Protein AF-A0A7T0WCU2-F1 (afdb_monomer_lite)

Radius of gyration: 12.0 Å; chains: 1; bounding box: 27×26×30 Å

Structure (mmCIF, N/CA/C/O backbone):
data_AF-A0A7T0WCU2-F1
#
_entry.id   AF-A0A7T0WCU2-F1
#
loop_
_atom_site.group_PDB
_atom_site.id
_atom_site.type_symbol
_atom_site.label_atom_id
_atom_site.label_alt_id
_atom_site.label_comp_id
_atom_site.label_asym_id
_atom_site.label_entity_id
_atom_site.label_seq_id
_atom_site.pdbx_PDB_ins_code
_atom_site.Cartn_x
_atom_site.Cartn_y
_atom_site.Cartn_z
_atom_site.occupancy
_atom_site.B_iso_or_equiv
_atom_site.auth_seq_id
_atom_site.auth_comp_id
_atom_site.auth_asym_id
_atom_site.auth_atom_id
_atom_site.pdbx_PDB_model_num
ATOM 1 N N . MET A 1 1 ? -6.820 6.114 14.613 1.00 70.50 1 MET A N 1
ATOM 2 C CA . MET A 1 1 ? -5.823 5.176 14.020 1.00 70.50 1 MET A CA 1
ATOM 3 C C . MET A 1 1 ? -6.440 4.539 12.790 1.00 70.50 1 MET A C 1
ATOM 5 O O . MET A 1 1 ? -7.502 3.944 12.940 1.00 70.50 1 MET A O 1
ATOM 9 N N . ALA A 1 2 ? -5.794 4.614 11.621 1.00 83.69 2 ALA A N 1
ATOM 10 C CA . ALA A 1 2 ? -6.262 3.914 10.424 1.00 83.69 2 ALA A CA 1
ATOM 11 C C . ALA A 1 2 ? -6.316 2.392 10.671 1.00 83.69 2 ALA A C 1
ATOM 13 O O . ALA A 1 2 ? -5.367 1.810 11.206 1.00 83.69 2 ALA A O 1
ATOM 14 N N . THR A 1 3 ? -7.425 1.741 10.311 1.00 92.69 3 THR A N 1
ATOM 15 C CA . THR A 1 3 ? -7.643 0.309 10.569 1.00 92.69 3 THR A CA 1
ATOM 16 C C . THR A 1 3 ? -7.764 -0.482 9.282 1.00 92.69 3 THR A C 1
ATOM 18 O O . THR A 1 3 ? -8.511 -0.104 8.396 1.00 92.69 3 THR A O 1
ATOM 21 N N . CYS A 1 4 ? -7.074 -1.617 9.218 1.00 93.50 4 CYS A N 1
ATOM 22 C CA . CYS A 1 4 ? -7.144 -2.568 8.121 1.00 93.50 4 CYS A CA 1
ATOM 23 C C . CYS A 1 4 ? -8.585 -3.001 7.836 1.00 93.50 4 CYS A C 1
ATOM 25 O O . CYS A 1 4 ? -9.246 -3.523 8.740 1.00 93.50 4 CYS A O 1
ATOM 27 N N . GLU A 1 5 ? -8.987 -2.901 6.570 1.00 89.44 5 GLU A N 1
ATOM 28 C CA . GLU A 1 5 ? -10.320 -3.282 6.085 1.00 89.44 5 GLU A CA 1
ATOM 29 C C . GLU A 1 5 ? -10.696 -4.741 6.429 1.00 89.44 5 GLU A C 1
ATOM 31 O O . GLU A 1 5 ? -11.830 -5.025 6.815 1.00 89.44 5 GLU A O 1
ATOM 36 N N . ASP A 1 6 ? -9.741 -5.678 6.378 1.00 91.69 6 ASP A N 1
ATOM 37 C CA . ASP A 1 6 ? -10.016 -7.109 6.580 1.00 91.69 6 ASP A CA 1
ATOM 38 C C . ASP A 1 6 ? -10.091 -7.549 8.050 1.00 91.69 6 ASP A C 1
ATOM 40 O O . ASP A 1 6 ? -10.839 -8.462 8.410 1.00 91.69 6 ASP A O 1
ATOM 44 N N . CYS A 1 7 ? -9.276 -6.953 8.926 1.00 93.56 7 CYS A N 1
ATOM 45 C CA . CYS A 1 7 ? -9.064 -7.488 10.277 1.00 93.56 7 CYS A CA 1
ATOM 46 C C . CYS A 1 7 ? -9.145 -6.467 11.407 1.00 93.56 7 CYS A C 1
ATOM 48 O O . CYS A 1 7 ? -8.977 -6.850 12.568 1.00 93.56 7 CYS A O 1
ATOM 50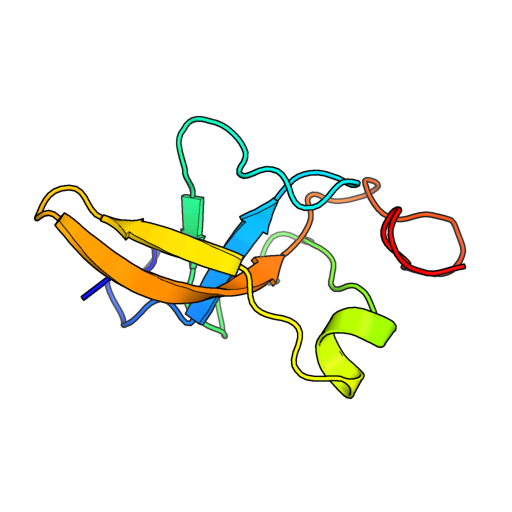 N N . ASN A 1 8 ? -9.421 -5.197 11.096 1.00 91.75 8 ASN A N 1
ATOM 51 C CA . ASN A 1 8 ? -9.537 -4.095 12.054 1.00 91.75 8 ASN A CA 1
ATOM 52 C C . ASN A 1 8 ? -8.286 -3.881 12.936 1.00 91.75 8 ASN A C 1
ATOM 54 O O . ASN A 1 8 ? -8.369 -3.285 14.010 1.00 91.75 8 ASN A O 1
ATOM 58 N N . ARG A 1 9 ? -7.119 -4.392 12.521 1.00 93.69 9 ARG A N 1
ATOM 59 C CA . ARG A 1 9 ? -5.820 -4.067 13.140 1.00 93.69 9 ARG A CA 1
ATOM 60 C C . ARG A 1 9 ? -5.293 -2.751 12.581 1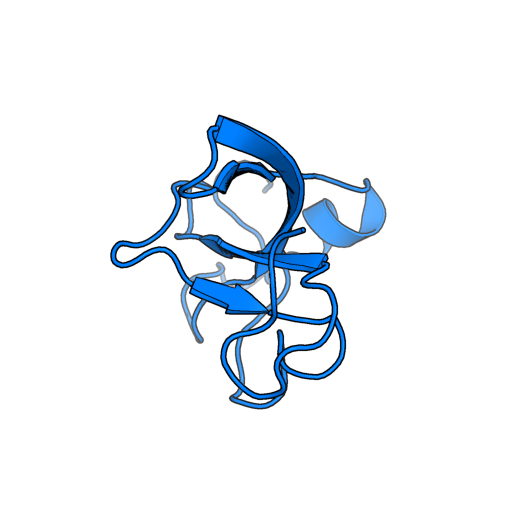.00 93.69 9 ARG A C 1
ATOM 62 O O . ARG A 1 9 ? -5.798 -2.278 11.573 1.00 93.69 9 ARG A O 1
ATOM 69 N N . GLU A 1 10 ? -4.262 -2.196 13.207 1.00 93.94 10 GLU A N 1
ATOM 70 C CA . GLU A 1 10 ? -3.564 -1.012 12.697 1.00 93.94 10 GLU A CA 1
ATOM 71 C C . GLU A 1 10 ? -3.155 -1.209 11.227 1.00 93.94 10 GLU A C 1
ATOM 73 O O . GLU A 1 10 ? -2.523 -2.213 10.871 1.00 93.94 10 GLU A O 1
ATOM 78 N N . ALA A 1 11 ? -3.584 -0.280 10.374 1.00 95.06 11 ALA A N 1
ATOM 79 C CA . ALA A 1 11 ? -3.184 -0.241 8.981 1.00 95.06 11 ALA A CA 1
ATOM 80 C C . ALA A 1 11 ? -1.780 0.350 8.868 1.00 95.06 11 ALA A C 1
ATOM 82 O O . ALA A 1 11 ? -1.438 1.325 9.531 1.00 95.06 11 ALA A O 1
ATOM 83 N N . 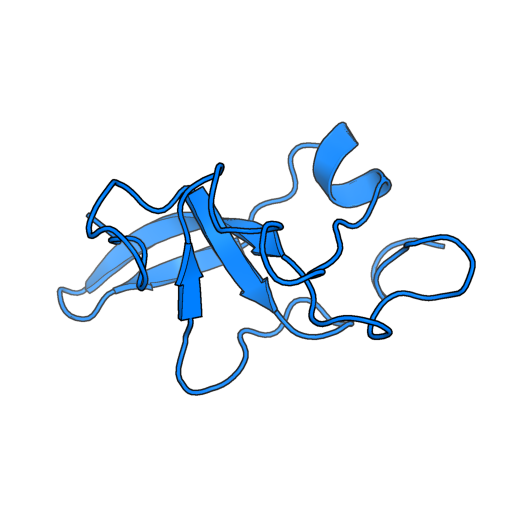THR A 1 12 ? -0.976 -0.250 8.002 1.00 95.06 12 THR A N 1
ATOM 84 C CA . THR A 1 12 ? 0.377 0.214 7.681 1.00 95.06 12 THR A CA 1
ATOM 85 C C . THR A 1 12 ? 0.555 0.465 6.189 1.00 95.06 12 THR A C 1
ATOM 87 O O . THR A 1 12 ? 1.582 1.003 5.789 1.00 95.06 12 THR A O 1
ATOM 90 N N . HIS A 1 13 ? -0.430 0.078 5.371 1.00 95.31 13 HIS A N 1
ATOM 91 C CA . HIS A 1 13 ? -0.415 0.207 3.922 1.00 95.31 13 HIS A CA 1
ATOM 92 C C . HIS A 1 13 ? -1.702 0.849 3.405 1.00 95.31 13 HIS A C 1
ATOM 94 O O . HIS A 1 13 ? -2.758 0.701 4.020 1.00 95.31 13 HIS A O 1
ATOM 100 N N . ILE A 1 14 ? -1.621 1.502 2.251 1.00 95.62 14 ILE A N 1
ATOM 101 C CA . ILE A 1 14 ? -2.753 2.101 1.538 1.00 95.62 14 ILE A CA 1
ATOM 102 C C . ILE A 1 14 ? -2.714 1.730 0.058 1.00 95.62 14 ILE A C 1
ATOM 104 O O . ILE A 1 14 ? -1.645 1.706 -0.556 1.00 95.62 14 ILE A O 1
ATOM 108 N N . LEU A 1 15 ? -3.878 1.412 -0.509 1.00 95.44 15 LEU A N 1
ATOM 109 C CA . LEU A 1 15 ? -4.014 1.107 -1.927 1.00 95.44 15 LEU A CA 1
ATOM 110 C C . LEU A 1 15 ? -3.878 2.382 -2.760 1.00 95.44 15 LEU A C 1
ATOM 112 O O . LEU A 1 15 ? -4.681 3.313 -2.659 1.00 95.44 15 LEU A O 1
ATOM 116 N N . VAL A 1 16 ? -2.879 2.382 -3.633 1.00 95.38 16 VAL A N 1
ATOM 117 C CA . VAL A 1 16 ? -2.618 3.468 -4.573 1.00 95.38 16 VAL A CA 1
ATOM 118 C C . VAL A 1 16 ? -2.597 2.956 -6.004 1.00 95.38 16 VAL A C 1
ATOM 120 O O . VAL A 1 16 ? -2.428 1.76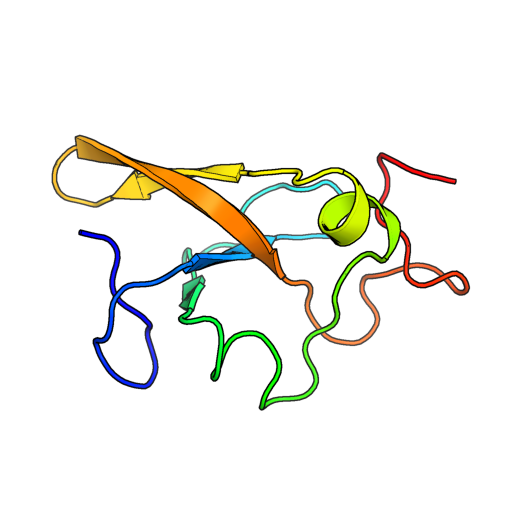5 -6.267 1.00 95.38 16 VAL A O 1
ATOM 123 N N . ASN A 1 17 ? -2.783 3.870 -6.949 1.00 94.25 17 ASN A N 1
ATOM 124 C CA . ASN A 1 17 ? -2.563 3.590 -8.357 1.00 94.25 17 ASN A CA 1
ATOM 125 C C . ASN A 1 17 ? -1.059 3.647 -8.702 1.00 94.25 17 ASN A C 1
ATOM 127 O O . ASN A 1 17 ? -0.202 3.949 -7.871 1.00 94.25 17 ASN A O 1
ATOM 131 N N . TYR A 1 18 ? -0.740 3.403 -9.974 1.00 92.69 18 TYR A N 1
ATOM 132 C CA . TYR A 1 18 ? 0.627 3.462 -10.502 1.00 92.69 18 TYR A CA 1
ATOM 133 C C . TYR A 1 18 ? 1.371 4.787 -10.222 1.00 92.69 18 TYR A C 1
ATOM 135 O O . TYR 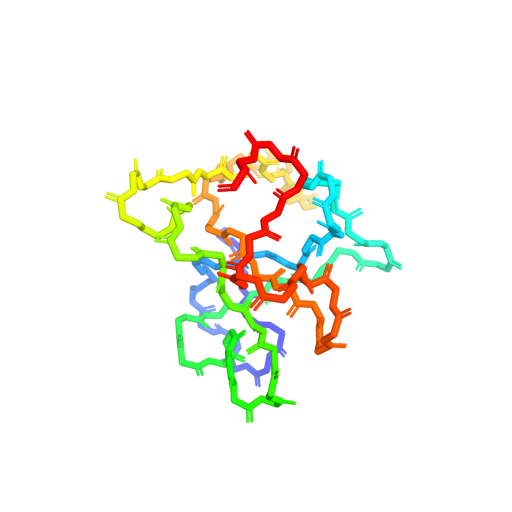A 1 18 ? 2.597 4.775 -10.135 1.00 92.69 18 TYR A O 1
ATOM 143 N N . ASN A 1 19 ? 0.646 5.897 -10.040 1.00 93.06 19 ASN A N 1
ATOM 144 C CA . ASN A 1 19 ? 1.186 7.233 -9.779 1.00 93.06 19 ASN A CA 1
ATOM 145 C C . ASN A 1 19 ? 1.146 7.653 -8.300 1.00 93.06 19 ASN A C 1
ATOM 147 O O . ASN A 1 19 ? 1.236 8.844 -8.016 1.00 93.06 19 ASN A O 1
ATOM 151 N N . HIS A 1 20 ? 0.974 6.710 -7.370 1.00 91.81 20 HIS A N 1
ATOM 152 C CA . HIS A 1 20 ? 0.817 6.984 -5.936 1.00 91.81 20 HIS A CA 1
ATOM 153 C C . HIS A 1 20 ? -0.445 7.774 -5.546 1.00 91.81 20 HIS A C 1
ATOM 155 O O . HIS A 1 20 ? -0.564 8.177 -4.390 1.00 91.81 20 HIS A O 1
ATOM 161 N N . ASP A 1 21 ? -1.417 7.963 -6.446 1.00 92.62 21 ASP A N 1
ATOM 162 C CA . ASP A 1 21 ? -2.703 8.531 -6.034 1.00 92.62 21 ASP A CA 1
ATOM 163 C C . ASP A 1 21 ? -3.509 7.468 -5.281 1.00 92.62 21 ASP A C 1
ATOM 165 O O . ASP A 1 21 ? -3.605 6.320 -5.735 1.00 92.62 21 ASP A O 1
ATOM 169 N N . THR A 1 22 ? -4.142 7.852 -4.172 1.00 91.62 22 THR A N 1
ATOM 170 C CA . THR A 1 22 ? -5.066 6.971 -3.454 1.00 91.62 22 THR A CA 1
ATOM 171 C C . THR A 1 22 ? -6.240 6.587 -4.358 1.00 91.62 22 THR A C 1
ATOM 173 O O . THR A 1 22 ? -6.821 7.411 -5.074 1.00 91.62 22 THR A O 1
ATOM 176 N N . VAL A 1 23 ? -6.569 5.295 -4.386 1.00 88.94 23 VAL A N 1
ATOM 177 C CA . VAL A 1 23 ? -7.726 4.791 -5.141 1.00 88.94 23 VAL A CA 1
ATOM 178 C C . VAL A 1 23 ? -8.987 5.063 -4.321 1.00 88.94 23 VAL A C 1
ATOM 180 O O . VAL A 1 23 ? -8.941 4.946 -3.107 1.00 88.94 23 VAL A O 1
ATOM 183 N N . GLN A 1 24 ? -10.098 5.454 -4.962 1.00 87.62 24 GLN A N 1
ATOM 184 C CA . GLN A 1 24 ? -11.383 5.647 -4.275 1.00 87.62 24 GLN A CA 1
ATOM 185 C C . GLN A 1 24 ? -12.334 4.449 -4.479 1.00 87.62 24 GLN A C 1
ATOM 187 O O . GLN A 1 24 ? -12.514 4.029 -5.629 1.00 87.62 24 GLN A O 1
ATOM 192 N N . PRO A 1 25 ? -13.032 3.968 -3.425 1.00 87.06 25 PRO A N 1
ATOM 193 C CA . PRO A 1 25 ? -12.896 4.391 -2.022 1.00 87.06 25 PRO A CA 1
ATOM 194 C C . PRO A 1 25 ? -11.491 4.099 -1.480 1.00 87.06 25 PRO A C 1
ATOM 196 O O . PRO A 1 25 ? -10.839 3.199 -1.988 1.00 87.06 25 PRO A O 1
ATOM 199 N N . GLU A 1 26 ? -11.023 4.894 -0.516 1.00 89.56 26 GLU A N 1
ATOM 200 C CA . GLU A 1 26 ? -9.685 4.724 0.063 1.00 89.56 26 GLU A CA 1
ATOM 201 C C . GLU A 1 26 ? -9.627 3.415 0.847 1.00 89.56 26 GLU A C 1
ATOM 203 O O . GLU A 1 26 ? -10.445 3.182 1.735 1.00 89.56 26 GLU A O 1
ATOM 208 N N . GLU A 1 27 ? -8.672 2.553 0.503 1.00 93.56 27 GLU A N 1
ATOM 209 C CA . GLU A 1 27 ? -8.544 1.226 1.103 1.00 93.56 27 GLU A CA 1
ATOM 210 C C . GLU A 1 27 ? -7.201 1.108 1.827 1.00 93.56 27 GLU A C 1
ATOM 212 O O . GLU A 1 27 ? -6.132 1.209 1.215 1.00 93.56 27 GLU A O 1
ATOM 217 N N . VAL A 1 28 ? -7.252 0.868 3.138 1.00 95.31 28 VAL A N 1
ATOM 218 C CA . VAL A 1 28 ? -6.073 0.754 4.004 1.00 95.31 28 VAL A CA 1
ATOM 219 C C . VAL A 1 28 ? -5.975 -0.636 4.629 1.00 95.31 28 VAL A C 1
ATOM 221 O O . VAL A 1 28 ? -6.966 -1.285 4.960 1.00 95.31 28 VAL A O 1
ATOM 224 N N . TYR A 1 29 ? -4.751 -1.127 4.801 1.00 95.44 29 TYR A N 1
ATOM 225 C CA . TYR A 1 29 ? -4.481 -2.523 5.133 1.00 95.44 29 TYR A CA 1
ATOM 226 C C . TYR A 1 29 ? -3.331 -2.664 6.125 1.00 95.44 29 TYR A C 1
ATOM 228 O O . TYR A 1 29 ? -2.397 -1.865 6.146 1.00 95.44 29 TYR A O 1
ATOM 236 N N . CYS A 1 30 ? -3.369 -3.704 6.959 1.00 95.25 30 CYS A N 1
ATOM 237 C CA . CYS A 1 30 ? -2.214 -4.075 7.773 1.00 95.25 30 CYS A CA 1
ATOM 238 C C . CYS A 1 30 ? -1.169 -4.791 6.908 1.00 95.25 30 CYS A C 1
ATOM 240 O O . CYS A 1 30 ? -1.486 -5.309 5.838 1.00 95.25 30 CYS A O 1
ATOM 242 N N . ALA A 1 31 ? 0.065 -4.889 7.403 1.00 93.38 31 ALA A N 1
ATOM 243 C CA . ALA A 1 31 ? 1.168 -5.537 6.687 1.00 93.38 31 ALA A CA 1
ATOM 244 C C . ALA A 1 31 ? 0.884 -6.990 6.254 1.00 93.38 31 ALA A C 1
ATOM 246 O O . ALA A 1 31 ? 1.461 -7.452 5.277 1.00 93.38 31 ALA A O 1
ATOM 247 N N . GLU A 1 32 ? 0.011 -7.708 6.968 1.00 93.31 32 GLU A N 1
ATOM 248 C CA . GLU A 1 32 ? -0.373 -9.078 6.603 1.00 93.31 32 GLU A CA 1
ATOM 249 C C . GLU A 1 32 ? -1.344 -9.107 5.414 1.00 93.31 32 GLU A C 1
ATOM 251 O O . GLU A 1 32 ? -1.134 -9.879 4.485 1.00 93.31 32 GLU A O 1
ATOM 256 N N . HIS A 1 33 ? -2.380 -8.260 5.412 1.00 94.88 33 HIS A N 1
ATOM 257 C CA . HIS A 1 33 ? -3.408 -8.277 4.362 1.00 94.88 33 HIS A CA 1
ATOM 258 C C . HIS A 1 33 ? -3.057 -7.423 3.147 1.00 94.88 33 HIS A C 1
ATOM 260 O O . HIS A 1 33 ? -3.649 -7.620 2.096 1.00 94.88 33 HIS A O 1
ATOM 266 N N . ALA A 1 34 ? -2.080 -6.518 3.247 1.00 93.38 34 ALA A N 1
ATOM 267 C CA . ALA A 1 34 ? -1.690 -5.630 2.152 1.00 93.38 34 ALA A CA 1
ATOM 268 C C . ALA A 1 34 ? -1.256 -6.358 0.862 1.00 93.38 34 ALA A C 1
ATOM 270 O O . ALA A 1 34 ? -1.233 -5.721 -0.191 1.00 93.38 34 ALA A O 1
ATOM 271 N N . PHE A 1 35 ? -0.928 -7.657 0.950 1.00 92.25 35 PHE A N 1
ATOM 272 C CA . PHE A 1 35 ? -0.419 -8.490 -0.150 1.00 92.25 35 PHE A CA 1
ATOM 273 C C . PHE A 1 35 ? -1.064 -9.892 -0.230 1.00 92.25 35 PHE A C 1
ATOM 275 O O . PHE A 1 35 ? -0.620 -10.723 -1.022 1.00 92.25 35 PHE A O 1
ATOM 282 N N . ASP A 1 36 ? -2.088 -10.192 0.581 1.00 91.75 36 ASP A N 1
ATOM 283 C CA . ASP A 1 36 ? -2.665 -11.552 0.678 1.00 91.75 36 ASP A CA 1
ATOM 284 C C . ASP A 1 36 ? -3.562 -11.918 -0.524 1.00 91.75 36 ASP A C 1
ATOM 286 O O . ASP A 1 36 ? -3.709 -13.085 -0.886 1.00 91.75 36 ASP A O 1
ATOM 290 N N . ASP A 1 37 ? -4.116 -10.919 -1.212 1.00 87.69 37 ASP A N 1
ATOM 291 C CA . ASP A 1 37 ? -4.986 -11.080 -2.389 1.00 87.69 37 ASP A CA 1
ATOM 292 C C . ASP A 1 37 ? -4.252 -10.916 -3.736 1.00 87.69 37 ASP A C 1
ATOM 294 O O . ASP A 1 37 ? -4.880 -10.832 -4.795 1.00 87.69 37 ASP A O 1
ATOM 298 N N . GLY A 1 38 ? -2.916 -10.898 -3.711 1.00 89.06 38 GLY A N 1
ATOM 299 C CA . GLY A 1 38 ? -2.074 -10.750 -4.898 1.00 89.06 38 GLY A CA 1
ATOM 300 C C . GLY A 1 38 ? -1.742 -9.308 -5.275 1.00 89.06 38 GLY A C 1
ATOM 301 O O . GLY A 1 38 ? -1.139 -9.099 -6.330 1.00 89.06 38 GLY A O 1
ATOM 302 N N . ARG A 1 39 ? -2.106 -8.327 -4.441 1.00 93.75 39 ARG A N 1
ATOM 303 C CA . ARG A 1 39 ? -1.541 -6.976 -4.514 1.00 93.75 39 ARG A CA 1
ATOM 304 C C . ARG A 1 39 ? -0.01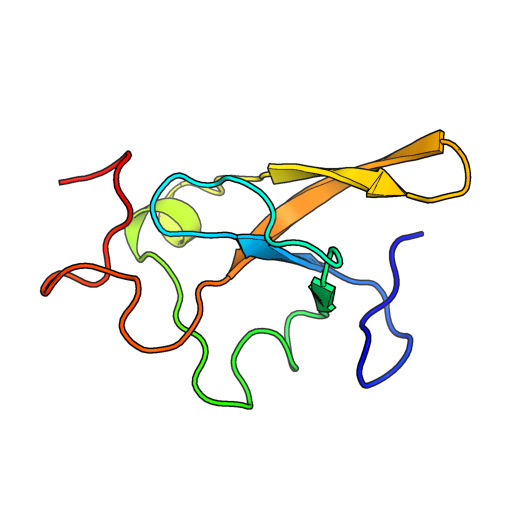5 -7.000 -4.507 1.00 93.75 39 ARG A C 1
ATOM 306 O O . ARG A 1 39 ? 0.629 -7.882 -3.940 1.00 93.75 39 ARG A O 1
ATOM 313 N N . GLU A 1 40 ? 0.553 -6.010 -5.169 1.00 93.69 40 GLU A N 1
ATOM 314 C CA . GLU A 1 40 ? 1.973 -5.909 -5.443 1.00 93.69 40 GLU A CA 1
ATOM 315 C C . GLU A 1 40 ? 2.619 -4.789 -4.635 1.00 93.69 40 GLU A C 1
ATOM 317 O O . GLU A 1 40 ? 1.974 -3.845 -4.178 1.00 93.69 40 GLU A O 1
ATOM 322 N N . MET A 1 41 ? 3.935 -4.892 -4.498 1.00 91.81 41 MET A N 1
ATOM 323 C CA . MET A 1 41 ? 4.772 -3.909 -3.832 1.00 91.81 41 MET A CA 1
ATOM 324 C C . MET A 1 41 ? 5.814 -3.386 -4.818 1.00 91.81 41 MET A C 1
ATOM 326 O O . MET A 1 41 ? 6.482 -4.167 -5.499 1.00 91.81 41 MET A O 1
ATOM 330 N N . CYS A 1 42 ? 5.987 -2.064 -4.868 1.00 92.75 42 CYS A N 1
ATOM 331 C CA . CYS A 1 42 ? 7.093 -1.468 -5.608 1.00 92.75 42 CYS A CA 1
ATOM 332 C C . CYS A 1 42 ? 8.408 -1.727 -4.862 1.00 92.75 42 CYS A C 1
ATOM 334 O O . CYS A 1 42 ? 8.585 -1.275 -3.727 1.00 92.75 42 CYS A O 1
ATOM 336 N N . SER A 1 43 ? 9.357 -2.404 -5.516 1.00 87.31 43 SER A N 1
ATOM 337 C CA . SER A 1 43 ? 10.633 -2.788 -4.891 1.00 87.31 43 SER A CA 1
ATOM 338 C C . SER A 1 43 ? 11.477 -1.587 -4.452 1.00 87.31 43 SER A C 1
ATOM 340 O O . SER A 1 43 ? 12.314 -1.703 -3.561 1.00 87.31 43 SER A O 1
ATOM 342 N N . ILE A 1 44 ? 11.293 -0.420 -5.072 1.00 88.81 44 ILE A N 1
ATOM 343 C CA . ILE A 1 44 ? 12.020 0.801 -4.709 1.00 88.81 44 ILE A CA 1
ATOM 344 C C . ILE A 1 44 ? 11.341 1.493 -3.523 1.00 88.81 44 ILE A C 1
ATOM 346 O O . ILE A 1 44 ? 12.015 1.806 -2.544 1.00 88.81 44 ILE A O 1
ATOM 350 N N . CYS A 1 45 ? 10.016 1.661 -3.557 1.00 87.69 45 CYS A N 1
ATOM 351 C CA . CYS A 1 45 ? 9.264 2.270 -2.457 1.00 87.69 45 CYS A CA 1
ATOM 352 C C . CYS A 1 45 ? 9.494 1.536 -1.129 1.00 87.69 45 CYS A C 1
ATOM 354 O O . CYS A 1 45 ? 9.694 2.183 -0.103 1.00 87.69 45 CYS A O 1
ATOM 356 N N . GLU A 1 46 ? 9.542 0.200 -1.162 1.00 82.25 46 GLU A N 1
ATOM 357 C CA . GLU A 1 46 ? 9.879 -0.622 0.004 1.00 82.25 46 GLU A CA 1
ATOM 358 C C . GLU A 1 46 ? 11.289 -0.317 0.525 1.00 82.25 46 GLU A C 1
ATOM 360 O O . GLU A 1 46 ? 11.472 -0.004 1.700 1.00 82.25 46 GLU A O 1
ATOM 365 N N . ASN A 1 47 ? 12.293 -0.364 -0.357 1.00 84.94 47 ASN A N 1
ATOM 366 C CA . ASN A 1 47 ? 13.696 -0.209 0.029 1.00 84.94 47 ASN A CA 1
ATOM 367 C C . ASN A 1 47 ? 14.032 1.190 0.563 1.00 84.94 47 ASN A C 1
ATOM 369 O O . ASN A 1 47 ? 14.938 1.327 1.386 1.00 84.94 47 ASN A O 1
ATOM 373 N N . PHE A 1 48 ? 13.333 2.226 0.094 1.00 85.44 48 PHE A N 1
ATOM 374 C CA . PHE A 1 48 ? 13.570 3.610 0.509 1.00 85.44 48 PHE A CA 1
ATOM 375 C C . PHE A 1 48 ? 12.595 4.115 1.579 1.00 85.44 48 PHE A C 1
ATOM 377 O O . PHE A 1 48 ? 12.759 5.242 2.041 1.00 85.44 48 PHE A O 1
ATOM 384 N N . GLY A 1 49 ? 11.627 3.297 2.005 1.00 82.94 49 GLY A N 1
ATOM 385 C CA . GLY A 1 49 ? 10.637 3.693 3.007 1.00 82.94 49 GLY A CA 1
ATOM 386 C C . GLY A 1 49 ? 9.710 4.805 2.517 1.00 82.94 49 GLY A C 1
ATOM 387 O O . GLY A 1 49 ? 9.412 5.725 3.272 1.00 82.94 49 GLY A O 1
ATOM 388 N N . TYR A 1 50 ? 9.295 4.752 1.249 1.00 88.06 50 TYR A N 1
ATOM 389 C CA . TYR A 1 50 ? 8.335 5.707 0.698 1.00 88.06 50 TYR A CA 1
ATOM 390 C C . TYR A 1 50 ? 6.969 5.530 1.375 1.00 88.06 50 TYR A C 1
ATOM 392 O O . TYR A 1 50 ? 6.480 4.402 1.492 1.00 88.06 50 TYR A O 1
ATOM 400 N N . ALA A 1 51 ? 6.369 6.640 1.804 1.00 91.19 51 ALA A N 1
ATOM 401 C CA . ALA A 1 51 ? 5.086 6.671 2.491 1.00 91.19 51 ALA A CA 1
ATOM 402 C C . ALA A 1 51 ? 4.127 7.659 1.814 1.00 91.19 51 ALA A C 1
ATOM 404 O O . ALA A 1 51 ? 4.543 8.672 1.253 1.00 91.19 51 ALA A O 1
ATOM 405 N N . ILE A 1 52 ? 2.846 7.326 1.878 1.00 92.88 52 ILE A N 1
ATOM 406 C CA . ILE A 1 52 ? 1.703 8.092 1.405 1.00 92.88 52 ILE A CA 1
ATOM 407 C C . ILE A 1 52 ? 1.080 8.773 2.619 1.00 92.88 52 ILE A C 1
ATOM 409 O O . ILE A 1 52 ? 0.788 8.112 3.619 1.00 92.88 52 ILE A O 1
ATOM 413 N N . GLU A 1 53 ? 0.880 10.083 2.521 1.00 92.94 53 GLU A N 1
ATOM 414 C CA . GLU A 1 53 ? 0.116 10.848 3.504 1.00 92.94 53 GLU A CA 1
ATOM 415 C C . GLU A 1 53 ? -1.374 10.515 3.340 1.00 92.94 53 GLU A C 1
ATOM 417 O O . GLU A 1 53 ? -1.941 10.681 2.259 1.00 92.94 53 GLU A O 1
ATOM 422 N N . TYR A 1 54 ? -1.997 10.019 4.405 1.00 91.56 54 TYR A N 1
ATOM 423 C CA . TYR A 1 54 ? -3.411 9.655 4.452 1.00 91.56 54 TYR A CA 1
ATOM 424 C C . TYR A 1 54 ? -4.070 10.314 5.663 1.00 91.56 54 TYR A C 1
ATOM 426 O O . TYR A 1 54 ? -3.577 10.167 6.780 1.00 91.56 54 TYR A O 1
ATOM 434 N N . THR A 1 55 ? -5.194 10.995 5.451 1.00 92.00 55 THR A N 1
ATOM 435 C CA . THR A 1 55 ? -5.993 11.602 6.522 1.00 92.00 55 THR A CA 1
ATOM 436 C C . THR A 1 55 ? -7.290 10.812 6.671 1.00 92.00 55 THR A C 1
ATOM 438 O O . THR A 1 55 ? -8.025 10.655 5.698 1.00 92.00 55 THR A O 1
ATOM 441 N N . ASP A 1 56 ? -7.579 10.298 7.869 1.00 88.25 56 ASP A N 1
ATOM 442 C CA . ASP A 1 56 ? -8.806 9.528 8.108 1.00 88.25 56 ASP A CA 1
ATOM 443 C C . ASP A 1 56 ? -10.055 10.414 8.306 1.00 88.25 56 ASP A C 1
ATOM 445 O O . ASP A 1 56 ? -10.009 11.645 8.286 1.00 88.25 56 ASP A O 1
ATOM 449 N N . GLU A 1 57 ? -11.207 9.776 8.528 1.00 86.12 57 GLU A N 1
ATOM 450 C CA . GLU A 1 57 ? -12.493 10.453 8.758 1.00 86.12 57 GLU A CA 1
ATOM 451 C C . GLU A 1 57 ? -12.546 11.349 10.013 1.00 86.12 57 GLU A C 1
ATOM 453 O O . GLU A 1 57 ? -13.484 12.134 10.163 1.00 86.12 57 GLU A O 1
ATOM 458 N N . ASN A 1 58 ? -11.573 11.227 10.919 1.00 88.50 58 ASN A N 1
ATOM 459 C CA . ASN A 1 58 ? -11.455 12.012 12.146 1.00 88.50 58 ASN A CA 1
ATOM 460 C C . ASN A 1 58 ? -10.441 13.165 12.016 1.00 88.50 58 ASN A C 1
ATOM 462 O O . ASN A 1 58 ? -10.091 13.757 13.041 1.00 88.50 58 ASN A O 1
ATOM 466 N N . ASP A 1 59 ? -9.981 13.482 10.798 1.00 89.25 59 ASP A N 1
ATOM 467 C CA . ASP A 1 59 ? -8.912 14.456 10.527 1.00 89.25 59 ASP A CA 1
ATOM 468 C C . ASP A 1 59 ? -7.578 14.080 11.217 1.00 89.25 59 ASP A C 1
ATOM 470 O O . ASP A 1 59 ? -6.789 14.949 11.600 1.00 89.25 59 ASP A O 1
ATOM 474 N N . GLU A 1 60 ? -7.321 12.783 11.418 1.00 91.00 60 GLU A N 1
ATOM 475 C CA . GLU A 1 60 ? -6.025 12.291 11.890 1.00 91.00 60 GLU A CA 1
ATOM 476 C C . GLU A 1 60 ? -5.128 11.935 10.694 1.00 91.00 60 GLU A C 1
ATOM 478 O O . GLU A 1 60 ? -5.549 11.205 9.797 1.00 91.00 60 GLU A O 1
ATOM 483 N N . ASP A 1 61 ? -3.883 12.418 10.701 1.00 91.62 61 ASP A N 1
ATOM 484 C CA . ASP A 1 61 ? -2.905 12.162 9.638 1.00 91.62 61 ASP A CA 1
ATOM 485 C C . ASP A 1 61 ? -2.039 10.925 9.935 1.00 91.62 61 ASP A C 1
ATOM 487 O O . ASP A 1 61 ? -1.561 10.725 11.058 1.00 91.62 61 ASP A O 1
ATOM 491 N N . TYR A 1 62 ? -1.782 10.126 8.899 1.00 91.69 62 TYR A N 1
ATOM 492 C CA . TYR A 1 62 ? -0.977 8.907 8.936 1.00 91.69 62 TYR A CA 1
ATOM 493 C C . TYR A 1 62 ? -0.017 8.832 7.751 1.00 91.69 62 TYR A C 1
ATOM 495 O O . TYR A 1 62 ? -0.313 9.295 6.651 1.00 91.69 62 TYR A O 1
ATOM 503 N N . GLU A 1 63 ? 1.111 8.161 7.971 1.00 94.00 63 GLU A N 1
ATOM 504 C CA . GLU A 1 63 ? 2.066 7.797 6.926 1.00 94.00 63 GLU A CA 1
ATOM 505 C C . GLU A 1 63 ? 1.950 6.291 6.667 1.00 94.00 63 GLU A C 1
ATOM 507 O O . GLU A 1 63 ? 2.301 5.474 7.522 1.00 94.00 63 GLU A O 1
ATOM 512 N N . LEU A 1 64 ? 1.428 5.918 5.498 1.00 94.31 64 LEU A N 1
ATOM 513 C CA . LEU A 1 64 ? 1.174 4.524 5.124 1.00 94.31 64 LEU A CA 1
ATOM 514 C C . LEU A 1 64 ? 2.021 4.124 3.917 1.00 94.31 64 LEU A C 1
ATOM 516 O O . LEU A 1 64 ? 2.220 4.909 2.997 1.00 94.31 64 LEU A O 1
ATOM 520 N N . GLN A 1 65 ? 2.517 2.892 3.874 1.00 94.94 65 GLN A N 1
ATOM 521 C CA . GLN A 1 65 ? 3.268 2.407 2.715 1.00 94.94 65 GLN A CA 1
ATOM 522 C C . GLN A 1 65 ? 2.330 2.118 1.529 1.00 94.94 65 GLN A C 1
ATOM 524 O O . GLN A 1 65 ? 1.212 1.639 1.724 1.00 94.94 65 GLN A O 1
ATOM 529 N N . PRO A 1 66 ? 2.753 2.364 0.282 1.00 95.06 66 PRO A N 1
ATOM 530 C CA . PRO A 1 66 ? 1.911 2.070 -0.868 1.00 95.06 66 PRO A CA 1
ATOM 531 C C . PRO A 1 66 ? 1.779 0.556 -1.088 1.00 95.06 66 PRO A C 1
ATOM 533 O O . PRO A 1 66 ? 2.763 -0.186 -1.026 1.00 95.06 66 PRO A O 1
ATOM 536 N N . THR A 1 67 ? 0.571 0.107 -1.414 1.00 95.44 67 THR A N 1
ATOM 537 C CA . THR A 1 67 ? 0.302 -1.195 -2.039 1.00 95.44 67 THR A CA 1
ATOM 538 C C . THR A 1 67 ? -0.427 -0.979 -3.364 1.00 95.44 67 THR A C 1
ATOM 540 O O . THR A 1 67 ? -1.147 0.007 -3.522 1.00 95.44 67 THR A O 1
ATOM 543 N N . TYR A 1 68 ? -0.220 -1.870 -4.330 1.00 94.69 68 TYR A N 1
ATOM 544 C CA . TYR A 1 68 ? -0.687 -1.707 -5.709 1.00 94.69 68 TYR A CA 1
ATOM 545 C C . TYR A 1 68 ? -1.570 -2.874 -6.115 1.00 94.69 68 TYR A C 1
ATOM 547 O O . TYR A 1 68 ? -1.291 -4.020 -5.767 1.00 94.69 68 TYR A O 1
ATOM 555 N N . ALA A 1 69 ? -2.618 -2.617 -6.894 1.00 93.88 69 ALA A N 1
ATOM 556 C CA . ALA A 1 69 ? -3.432 -3.707 -7.419 1.00 93.88 69 ALA A CA 1
ATOM 557 C C . ALA A 1 69 ? -2.616 -4.582 -8.400 1.00 93.88 69 ALA A C 1
ATOM 559 O O . ALA A 1 69 ? -1.704 -4.075 -9.061 1.00 93.88 69 ALA A O 1
ATOM 560 N N . PRO A 1 70 ? -2.956 -5.877 -8.548 1.00 94.25 70 PRO A N 1
ATOM 561 C CA . PRO A 1 70 ? -2.234 -6.774 -9.445 1.00 94.25 70 PRO A CA 1
ATOM 562 C C . PRO A 1 70 ? -2.150 -6.230 -10.879 1.00 94.25 70 PRO A C 1
ATOM 564 O O . PRO A 1 70 ? -3.173 -5.942 -11.509 1.00 94.25 70 PRO A O 1
ATOM 567 N N . GLY A 1 71 ? -0.935 -6.135 -11.416 1.00 91.50 71 GLY A N 1
ATOM 568 C CA . GLY A 1 71 ? -0.658 -5.669 -12.773 1.00 91.50 71 GLY A CA 1
ATOM 569 C C . GLY A 1 71 ? -0.631 -4.149 -12.935 1.00 91.50 71 GLY A C 1
ATOM 570 O O . GLY A 1 71 ? -0.626 -3.678 -14.073 1.00 91.50 71 GLY A O 1
ATOM 571 N N . GLN A 1 72 ? -0.645 -3.379 -11.841 1.00 93.12 72 GLN A N 1
ATOM 572 C CA . GLN A 1 72 ? -0.474 -1.924 -11.904 1.00 93.12 72 GLN A CA 1
ATOM 573 C C . GLN A 1 72 ? 0.985 -1.486 -11.990 1.00 93.12 72 GLN A C 1
ATOM 575 O O . GLN A 1 72 ? 1.235 -0.383 -12.468 1.00 93.12 72 GLN A O 1
ATOM 580 N N . LEU A 1 73 ? 1.927 -2.311 -11.537 1.00 92.88 73 LEU A N 1
ATOM 581 C CA . LEU A 1 73 ? 3.351 -2.020 -11.661 1.00 92.88 73 LEU A CA 1
ATOM 582 C C . LEU A 1 73 ? 3.872 -2.419 -13.048 1.00 92.88 73 LEU A C 1
ATOM 584 O O . LEU A 1 73 ? 3.345 -3.326 -13.698 1.00 92.88 73 LEU A O 1
ATOM 588 N N . ASP A 1 74 ? 4.939 -1.760 -13.497 1.00 90.50 74 ASP A N 1
ATOM 589 C CA . ASP A 1 74 ? 5.622 -2.133 -14.737 1.00 90.50 74 ASP A CA 1
ATOM 590 C C . ASP A 1 74 ? 6.321 -3.497 -14.632 1.00 90.50 74 ASP A C 1
ATOM 592 O O . ASP A 1 74 ? 6.439 -4.092 -13.563 1.00 90.50 74 ASP A O 1
ATOM 596 N N . ALA A 1 75 ? 6.884 -3.978 -15.746 1.00 85.38 75 ALA A N 1
ATOM 597 C CA . ALA A 1 75 ? 7.611 -5.252 -15.817 1.00 85.38 75 ALA A CA 1
ATOM 598 C C . ALA A 1 75 ? 8.799 -5.381 -14.831 1.00 85.38 75 ALA A C 1
ATOM 600 O O . ALA A 1 75 ? 9.313 -6.483 -14.643 1.00 85.38 75 ALA A O 1
ATOM 601 N N . GLY A 1 76 ? 9.249 -4.273 -14.232 1.00 86.31 76 GLY A N 1
ATOM 602 C CA . GLY A 1 76 ? 10.251 -4.234 -13.164 1.00 86.31 76 GLY A CA 1
ATOM 603 C C . GLY A 1 76 ? 9.684 -4.259 -11.737 1.00 86.31 76 GLY A C 1
ATOM 604 O O . GLY A 1 76 ? 10.465 -4.132 -10.801 1.00 86.31 76 GLY A O 1
ATOM 605 N N . HIS A 1 77 ? 8.365 -4.405 -11.559 1.00 88.69 77 HIS A N 1
ATOM 606 C CA . HIS A 1 77 ? 7.652 -4.181 -10.292 1.00 88.69 77 HIS A CA 1
ATOM 607 C C . HIS A 1 77 ? 7.945 -2.789 -9.704 1.00 88.69 77 HIS A C 1
ATOM 609 O O . HIS A 1 77 ? 8.299 -2.637 -8.532 1.00 88.69 77 HIS A O 1
ATOM 615 N N . MET A 1 78 ? 7.829 -1.767 -10.555 1.00 91.12 78 MET A N 1
ATOM 616 C CA . MET A 1 78 ? 8.125 -0.365 -10.249 1.00 91.12 78 MET A CA 1
ATOM 617 C C . MET A 1 78 ? 6.916 0.525 -10.559 1.00 91.12 78 MET A C 1
ATOM 619 O O . MET A 1 78 ? 6.140 0.227 -11.470 1.00 91.12 78 MET A O 1
ATOM 623 N N . CYS A 1 79 ? 6.737 1.570 -9.750 1.00 91.31 79 CYS A N 1
ATOM 624 C CA . CYS A 1 79 ? 5.708 2.603 -9.904 1.00 91.31 79 CYS A CA 1
ATOM 625 C C . CYS A 1 79 ? 6.198 3.747 -10.807 1.00 91.31 79 CYS A C 1
ATOM 627 O O . CYS A 1 79 ? 7.374 3.796 -11.155 1.00 91.31 79 CYS A O 1
ATOM 629 N N . SER A 1 80 ? 5.334 4.713 -11.140 1.00 90.56 80 SER A N 1
ATOM 630 C CA . SER A 1 80 ? 5.672 5.803 -12.074 1.00 90.56 80 SER A CA 1
ATOM 631 C C . SER A 1 80 ? 6.835 6.688 -11.635 1.00 90.56 80 SER A C 1
ATOM 633 O O . SER A 1 80 ? 7.482 7.327 -12.464 1.00 90.56 80 SER A O 1
ATOM 635 N N . ASP A 1 81 ? 7.065 6.780 -10.327 1.00 84.81 81 ASP A N 1
ATOM 636 C CA . ASP A 1 81 ? 8.100 7.627 -9.737 1.00 84.81 81 ASP A CA 1
ATOM 637 C C . ASP A 1 81 ? 9.508 7.035 -9.880 1.00 84.81 81 ASP A C 1
ATOM 639 O O . ASP A 1 81 ? 10.506 7.730 -9.649 1.00 84.81 81 ASP A O 1
ATOM 643 N N . HIS A 1 82 ? 9.623 5.756 -10.252 1.00 76.50 82 HIS A N 1
ATOM 644 C CA . HIS A 1 82 ? 10.887 5.030 -10.271 1.00 76.50 82 HIS A CA 1
ATOM 645 C C . HIS A 1 82 ? 11.043 4.214 -11.569 1.00 76.50 82 HIS A C 1
ATOM 647 O O . HIS A 1 82 ? 10.122 3.499 -11.947 1.00 76.50 82 HIS A O 1
ATOM 653 N N . PRO A 1 83 ? 12.188 4.315 -12.270 1.00 67.25 83 PRO A N 1
ATOM 654 C CA . PRO A 1 83 ? 12.458 3.520 -13.467 1.00 67.25 83 PRO A CA 1
ATOM 655 C C . PRO A 1 83 ? 12.785 2.060 -13.156 1.00 67.25 83 PRO A C 1
ATOM 657 O O . PRO A 1 83 ? 13.390 1.806 -12.086 1.00 67.25 83 PRO A O 1
#

Foldseek 3Di:
DDAAPPPRHDFQEWEAALARHADPVTGTHHPVPLCPVPWAAAPVCVVVVPWDWDQDPVRDTDTHGYIYDHPRAPPNSHGPVGD

Sequence (83 aa):
MATCEDCNREATHILVNYNHDTVQPEEVYCAEHAFDDGREMCSICENFGYAIEYTDENDEDYELQPTYAPGQLDAGHMCSDHP

Secondary structure (DSSP, 8-state):
--B-TTT-SBP-EEEE-TTSPBPSSP-EE-TTGGGTTS-B--HHHHHHT--EEEE-TTS-EEEEEEEE-TT-S-TTS--TT--

pLDDT: mean 90.65, std 5.0, range [67.25, 95.62]